Protein AF-A0A7J7KWT9-F1 (afdb_monomer_lite)

Structure (mmCIF, N/CA/C/O backbone):
data_AF-A0A7J7KWT9-F1
#
_entry.id   AF-A0A7J7KWT9-F1
#
loop_
_atom_site.group_PDB
_atom_site.id
_atom_site.type_symbol
_atom_site.label_atom_id
_atom_site.label_alt_id
_atom_site.label_comp_id
_atom_site.label_asym_id
_atom_site.label_entity_id
_atom_site.label_seq_id
_atom_site.pdbx_PDB_ins_code
_atom_site.Cartn_x
_atom_site.Cartn_y
_atom_site.Cartn_z
_atom_site.occupancy
_atom_site.B_iso_or_equiv
_atom_site.auth_seq_id
_atom_site.auth_comp_id
_atom_site.auth_asym_id
_atom_site.auth_atom_id
_atom_site.pdbx_PDB_model_num
ATOM 1 N N . MET A 1 1 ? 15.386 5.538 14.901 1.00 37.41 1 MET A N 1
ATOM 2 C CA . MET A 1 1 ? 16.131 5.512 13.622 1.00 37.41 1 MET A CA 1
ATOM 3 C C . MET A 1 1 ? 15.162 5.042 12.542 1.00 37.41 1 MET A C 1
ATOM 5 O O . MET A 1 1 ? 14.593 3.971 12.713 1.00 37.41 1 MET A O 1
ATOM 9 N N . ALA A 1 2 ? 14.857 5.853 11.523 1.00 43.97 2 ALA A N 1
ATOM 10 C CA . ALA A 1 2 ? 13.912 5.447 10.477 1.00 43.97 2 ALA A CA 1
ATOM 11 C C . ALA A 1 2 ? 14.523 4.304 9.651 1.00 43.97 2 ALA A C 1
ATOM 13 O O . ALA A 1 2 ? 15.652 4.426 9.175 1.00 43.97 2 ALA A O 1
ATOM 14 N N . LYS A 1 3 ? 13.806 3.182 9.521 1.00 47.34 3 LYS A N 1
ATOM 15 C CA . LYS A 1 3 ? 14.235 2.058 8.681 1.00 47.34 3 LYS A CA 1
ATOM 16 C C . LYS A 1 3 ? 14.322 2.553 7.225 1.00 47.34 3 LYS A C 1
ATOM 18 O O . LYS A 1 3 ? 13.390 3.226 6.782 1.00 47.34 3 LYS A O 1
ATOM 23 N N . PRO A 1 4 ? 15.425 2.296 6.501 1.00 58.16 4 PRO A N 1
ATOM 24 C CA . PRO A 1 4 ? 15.551 2.732 5.116 1.00 58.16 4 PRO A CA 1
ATOM 25 C C . PRO A 1 4 ? 14.507 2.029 4.242 1.00 58.16 4 PRO A C 1
ATOM 27 O O . PRO A 1 4 ? 14.312 0.824 4.387 1.00 58.16 4 PRO A O 1
ATOM 30 N N . VAL A 1 5 ? 13.875 2.783 3.336 1.00 63.88 5 VAL A N 1
ATOM 31 C CA . VAL A 1 5 ? 12.960 2.242 2.320 1.00 63.88 5 VAL A CA 1
ATOM 32 C C . VAL A 1 5 ? 13.742 1.275 1.427 1.00 63.88 5 VAL A C 1
ATOM 34 O O . VAL A 1 5 ? 14.720 1.678 0.796 1.00 63.88 5 VAL A O 1
ATOM 37 N N . SER A 1 6 ? 13.344 0.002 1.400 1.00 70.75 6 SER A N 1
ATOM 38 C CA . SER A 1 6 ? 13.962 -1.035 0.564 1.00 70.75 6 SER A CA 1
ATOM 39 C C . SER A 1 6 ? 13.155 -1.306 -0.705 1.00 70.75 6 SER A C 1
ATOM 41 O O . SER A 1 6 ? 11.934 -1.133 -0.717 1.00 70.75 6 SER A O 1
ATOM 43 N N . ILE A 1 7 ? 13.844 -1.753 -1.760 1.00 69.75 7 ILE A N 1
ATOM 44 C CA . ILE A 1 7 ? 13.238 -2.180 -3.026 1.00 69.75 7 ILE A CA 1
ATOM 45 C C . ILE A 1 7 ? 13.616 -3.636 -3.287 1.00 69.75 7 ILE A C 1
ATOM 47 O O . ILE A 1 7 ? 14.805 -3.956 -3.282 1.00 69.75 7 ILE A O 1
ATOM 51 N N . GLU A 1 8 ? 12.635 -4.486 -3.575 1.00 74.94 8 GLU A N 1
ATOM 52 C CA . GLU A 1 8 ? 12.862 -5.821 -4.142 1.00 74.94 8 GLU A CA 1
ATOM 53 C C . GLU A 1 8 ? 12.171 -5.923 -5.509 1.00 74.94 8 GLU A C 1
ATOM 55 O O . GLU A 1 8 ? 11.022 -5.507 -5.676 1.00 74.94 8 GLU A O 1
ATOM 60 N N . ILE A 1 9 ? 12.883 -6.456 -6.504 1.00 72.38 9 ILE A N 1
ATOM 61 C CA . ILE A 1 9 ? 12.366 -6.627 -7.866 1.00 72.38 9 ILE A CA 1
ATOM 62 C C . ILE A 1 9 ? 12.142 -8.113 -8.102 1.00 72.38 9 ILE A C 1
ATOM 64 O O . ILE A 1 9 ? 13.089 -8.901 -8.107 1.00 72.38 9 ILE A O 1
ATOM 68 N N . CYS A 1 10 ? 10.892 -8.492 -8.348 1.00 67.06 10 CYS A N 1
ATOM 69 C CA . CYS A 1 10 ? 10.566 -9.840 -8.778 1.00 67.06 10 CYS A CA 1
ATOM 70 C C . CYS A 1 10 ? 10.809 -9.960 -10.289 1.00 67.06 10 CYS A C 1
ATOM 72 O O . CYS A 1 10 ? 10.226 -9.218 -11.079 1.00 67.06 10 CYS A O 1
ATOM 74 N N . THR A 1 11 ? 11.680 -10.884 -10.703 1.00 62.50 11 THR A N 1
ATOM 75 C CA . THR A 1 11 ? 12.000 -11.117 -12.117 1.00 62.50 11 THR A CA 1
ATOM 76 C C . THR A 1 11 ? 11.431 -12.462 -12.569 1.00 62.50 11 THR A C 1
ATOM 78 O O . THR A 1 11 ? 11.932 -13.527 -12.223 1.00 62.50 11 THR A O 1
ATOM 81 N N . GLN A 1 12 ? 10.357 -12.421 -13.357 1.00 65.19 12 GLN A N 1
ATOM 82 C CA . GLN A 1 12 ? 9.701 -13.609 -13.910 1.00 65.19 12 GLN A CA 1
ATOM 83 C C . GLN A 1 12 ? 9.339 -13.370 -15.380 1.00 65.19 12 GLN A C 1
ATOM 85 O O . GLN A 1 12 ? 8.855 -12.298 -15.739 1.00 65.19 12 GLN A O 1
ATOM 90 N N . LYS A 1 13 ? 9.590 -14.367 -16.236 1.00 61.75 13 LYS A N 1
ATOM 91 C CA . LYS A 1 13 ? 9.521 -14.227 -17.705 1.00 61.75 13 LYS A CA 1
ATOM 92 C C . LYS A 1 13 ? 8.127 -14.464 -18.307 1.00 61.75 13 LYS A C 1
ATOM 94 O O . LYS A 1 13 ? 7.961 -14.280 -19.509 1.00 61.75 13 LY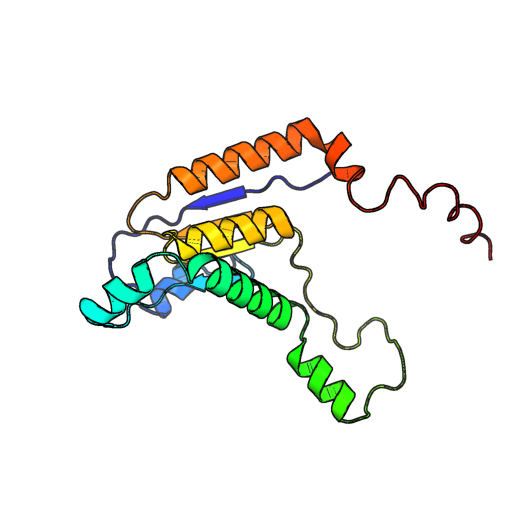S A O 1
ATOM 99 N N . GLN A 1 14 ? 7.148 -14.899 -17.515 1.00 64.75 14 GLN A N 1
ATOM 100 C CA . GLN A 1 14 ? 5.793 -15.187 -17.991 1.00 64.75 14 GLN A CA 1
ATOM 101 C C . GLN A 1 14 ? 4.969 -13.905 -18.161 1.00 64.75 14 GLN A C 1
ATOM 103 O O . GLN A 1 14 ? 4.961 -13.035 -17.302 1.00 64.75 14 GLN A O 1
ATOM 108 N N . THR A 1 15 ? 4.257 -13.789 -19.284 1.00 56.91 15 THR A N 1
ATOM 109 C CA . THR A 1 15 ? 3.445 -12.607 -19.636 1.00 56.91 15 THR A CA 1
ATOM 110 C C . THR A 1 15 ? 2.100 -12.558 -18.904 1.00 56.91 15 THR A C 1
ATOM 112 O O . THR A 1 15 ? 1.550 -11.478 -18.669 1.00 56.91 15 THR A O 1
ATOM 115 N N . ILE A 1 16 ? 1.574 -13.728 -18.542 1.00 64.75 16 ILE A N 1
ATOM 116 C CA . ILE A 1 16 ? 0.337 -13.912 -17.786 1.00 64.75 16 ILE A CA 1
ATOM 117 C C . ILE A 1 16 ? 0.699 -14.786 -16.591 1.00 64.75 16 ILE A C 1
ATOM 119 O O . ILE A 1 16 ? 1.258 -15.863 -16.783 1.00 64.75 16 ILE A O 1
ATOM 123 N N . LEU A 1 17 ? 0.412 -14.291 -15.388 1.00 66.69 17 LEU A N 1
ATOM 124 C CA . LEU A 1 17 ? 0.591 -15.028 -14.142 1.00 66.69 17 LEU A CA 1
ATOM 125 C C . LEU A 1 17 ? -0.771 -15.499 -13.660 1.00 66.69 17 LEU A C 1
ATOM 127 O O . LEU A 1 17 ? -1.710 -14.696 -13.627 1.00 66.69 17 LEU A O 1
ATOM 131 N N . PHE A 1 18 ? -0.874 -16.773 -13.294 1.00 73.06 18 PHE A N 1
ATOM 132 C CA . PHE A 1 18 ? -2.061 -17.273 -12.615 1.00 73.06 18 PHE A CA 1
ATOM 133 C C . PHE A 1 18 ? -2.043 -16.852 -11.142 1.00 73.06 18 PHE A C 1
ATOM 135 O O . PHE A 1 18 ? -1.025 -16.393 -10.616 1.00 73.06 18 PHE A O 1
ATOM 142 N N . VAL A 1 19 ? -3.190 -16.961 -10.470 1.00 70.62 19 VAL A N 1
ATOM 143 C CA . VAL A 1 19 ? -3.341 -16.524 -9.072 1.00 70.62 19 VAL A CA 1
ATOM 144 C C . VAL A 1 19 ? -2.358 -17.265 -8.166 1.00 70.62 19 VAL A C 1
ATOM 146 O O . VAL A 1 19 ? -1.779 -16.664 -7.265 1.00 70.62 19 VAL A O 1
ATOM 149 N N . GLU A 1 20 ? -2.115 -18.542 -8.446 1.00 78.06 20 GLU A N 1
ATOM 150 C CA . GLU A 1 20 ? -1.178 -19.399 -7.726 1.00 78.06 20 GLU A CA 1
ATOM 151 C C . GLU A 1 20 ? 0.269 -18.920 -7.899 1.00 78.06 20 GLU A C 1
ATOM 153 O O . GLU A 1 20 ? 1.018 -18.866 -6.924 1.00 78.06 20 GLU A O 1
ATOM 158 N N . ASP A 1 21 ? 0.646 -18.502 -9.111 1.00 74.38 21 ASP A N 1
ATOM 159 C CA . ASP A 1 21 ? 1.978 -17.962 -9.397 1.00 74.38 21 ASP A CA 1
ATOM 160 C C . ASP A 1 21 ? 2.187 -16.630 -8.671 1.00 74.38 21 ASP A C 1
ATOM 162 O O . ASP A 1 21 ? 3.223 -16.409 -8.046 1.00 74.38 21 ASP A O 1
ATOM 166 N N . ILE A 1 22 ? 1.180 -15.752 -8.707 1.00 69.94 22 ILE A N 1
ATOM 167 C CA . ILE A 1 22 ? 1.194 -14.469 -7.997 1.00 69.94 22 ILE A CA 1
ATOM 168 C C . ILE A 1 22 ? 1.334 -14.704 -6.490 1.00 69.94 22 ILE A C 1
ATOM 170 O O . ILE A 1 22 ? 2.179 -14.079 -5.847 1.00 69.94 22 ILE A O 1
ATOM 174 N N . ALA A 1 23 ? 0.545 -15.624 -5.931 1.00 73.56 23 ALA A N 1
ATOM 175 C CA . ALA A 1 23 ? 0.593 -15.968 -4.516 1.00 73.56 23 ALA A CA 1
ATOM 176 C C . ALA A 1 23 ? 1.958 -16.547 -4.114 1.00 73.56 23 ALA A C 1
ATOM 178 O O . ALA A 1 23 ? 2.506 -16.150 -3.089 1.00 73.56 23 ALA A O 1
ATOM 179 N N . ALA A 1 24 ? 2.545 -17.426 -4.931 1.00 77.69 24 ALA A N 1
ATOM 180 C CA . ALA A 1 24 ? 3.859 -18.013 -4.671 1.00 77.69 24 ALA A CA 1
ATOM 181 C C . ALA A 1 24 ? 5.004 -16.990 -4.766 1.00 77.69 24 ALA A C 1
ATOM 183 O O . ALA A 1 24 ? 5.939 -17.026 -3.968 1.00 77.69 24 ALA A O 1
ATOM 184 N N . LEU A 1 25 ? 4.939 -16.067 -5.730 1.00 70.75 25 LEU A N 1
ATOM 185 C CA . LEU A 1 25 ? 5.938 -15.010 -5.905 1.00 70.75 25 LEU A CA 1
ATOM 186 C C . LEU A 1 25 ? 5.942 -14.005 -4.757 1.00 70.75 25 LEU A C 1
ATOM 188 O O . LEU A 1 25 ? 7.003 -13.523 -4.350 1.00 70.75 25 LEU A O 1
ATOM 192 N N . ILE A 1 26 ? 4.747 -13.653 -4.292 1.00 71.00 26 ILE A N 1
ATOM 193 C CA . ILE A 1 26 ? 4.548 -12.668 -3.238 1.00 71.00 26 ILE A CA 1
ATOM 194 C C . ILE A 1 26 ? 4.830 -13.283 -1.874 1.00 71.00 26 ILE A C 1
ATOM 196 O O . ILE A 1 26 ? 5.538 -12.671 -1.075 1.00 71.00 26 ILE A O 1
ATOM 200 N N . GLY A 1 27 ? 4.319 -14.489 -1.622 1.00 77.50 27 GLY A N 1
ATOM 201 C CA . GLY A 1 27 ? 4.441 -15.158 -0.333 1.00 77.50 27 GLY A CA 1
ATOM 202 C C . GLY A 1 27 ? 4.019 -14.240 0.817 1.00 77.50 27 GLY A C 1
ATOM 203 O O . GLY A 1 27 ? 2.955 -13.627 0.786 1.00 77.50 27 GLY A O 1
ATOM 204 N N . ASP A 1 28 ? 4.891 -14.118 1.811 1.00 79.81 28 ASP A N 1
ATOM 205 C CA . ASP A 1 28 ? 4.777 -13.245 2.984 1.00 79.81 28 ASP A CA 1
ATOM 206 C C . ASP A 1 28 ? 5.602 -11.947 2.860 1.00 79.81 28 ASP A C 1
ATOM 208 O O . ASP A 1 28 ? 5.771 -11.206 3.829 1.00 79.81 28 ASP A O 1
ATOM 212 N N . LYS A 1 29 ? 6.122 -11.641 1.664 1.00 74.00 29 LYS A N 1
ATOM 213 C CA . LYS A 1 29 ? 7.079 -10.542 1.457 1.00 74.00 29 LYS A CA 1
ATOM 214 C C . LYS A 1 29 ? 6.455 -9.151 1.508 1.00 74.00 29 LYS A C 1
ATOM 216 O O . LYS A 1 29 ? 7.173 -8.161 1.666 1.00 74.00 29 LYS A O 1
ATOM 221 N N . CYS A 1 30 ? 5.141 -9.042 1.338 1.00 71.00 30 CYS A N 1
ATOM 222 C CA . CYS A 1 30 ? 4.444 -7.766 1.420 1.00 71.00 30 CYS A CA 1
ATOM 223 C C . CYS A 1 30 ? 3.135 -7.874 2.193 1.00 71.00 30 CYS A C 1
ATOM 225 O O . CYS A 1 30 ? 2.414 -8.862 2.096 1.00 71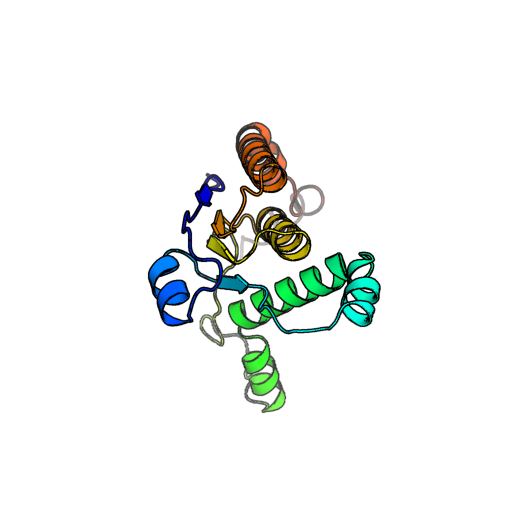.00 30 CYS A O 1
ATOM 227 N N . ASP A 1 31 ? 2.802 -6.799 2.902 1.00 72.94 31 ASP A N 1
ATOM 228 C CA . ASP A 1 31 ? 1.580 -6.713 3.696 1.00 72.94 31 ASP A CA 1
ATOM 229 C C . ASP A 1 31 ? 0.349 -6.467 2.816 1.00 72.94 31 ASP A C 1
ATOM 231 O O . ASP A 1 31 ? -0.772 -6.813 3.188 1.00 72.94 31 ASP A O 1
ATOM 235 N N . ARG A 1 32 ? 0.542 -5.800 1.668 1.00 79.00 32 ARG A N 1
ATOM 236 C CA . ARG A 1 32 ? -0.524 -5.421 0.725 1.00 79.00 32 ARG A CA 1
ATOM 237 C C . ARG A 1 32 ? -0.015 -5.409 -0.698 1.00 79.00 32 ARG A C 1
ATOM 239 O O . ARG A 1 32 ? 1.103 -4.968 -0.939 1.00 79.00 32 ARG A O 1
ATOM 246 N N . VAL A 1 33 ? -0.876 -5.799 -1.632 1.00 75.44 33 VAL A N 1
ATOM 247 C CA . VAL A 1 33 ? -0.573 -5.865 -3.063 1.00 75.44 33 VAL A CA 1
ATOM 248 C C . VAL A 1 33 ? -1.639 -5.123 -3.842 1.00 75.44 33 VAL A C 1
ATOM 250 O O . VAL A 1 33 ? -2.826 -5.302 -3.580 1.00 75.44 33 VAL A O 1
ATOM 253 N N . ILE A 1 34 ? -1.223 -4.355 -4.845 1.00 80.06 34 ILE A N 1
ATOM 254 C CA . ILE A 1 34 ? -2.121 -3.944 -5.921 1.00 80.06 34 ILE A CA 1
ATOM 255 C C . ILE A 1 34 ? -1.596 -4.434 -7.263 1.00 80.06 34 ILE A C 1
ATOM 257 O O . ILE A 1 34 ? -0.391 -4.433 -7.513 1.00 80.06 34 ILE A O 1
ATOM 261 N N . GLY A 1 35 ? -2.507 -4.840 -8.139 1.00 67.19 35 GLY A N 1
ATOM 262 C CA . GLY A 1 35 ? -2.183 -5.265 -9.489 1.00 67.19 35 GLY A CA 1
ATOM 263 C C . GLY A 1 35 ? -3.241 -4.810 -10.473 1.00 67.19 35 GLY A C 1
ATOM 264 O O . GLY A 1 35 ? -4.429 -4.821 -10.160 1.00 67.19 35 GLY A O 1
ATOM 265 N N . GLN A 1 36 ? -2.811 -4.416 -11.668 1.00 69.31 36 GLN A N 1
ATOM 266 C CA . GLN A 1 36 ? -3.739 -4.214 -12.774 1.00 69.31 36 GLN A CA 1
ATOM 267 C C . GLN A 1 36 ? -3.999 -5.558 -13.463 1.00 69.31 36 GLN A C 1
ATOM 269 O O . GLN A 1 36 ? -3.068 -6.168 -13.997 1.00 69.31 36 GLN A O 1
ATOM 274 N N . LEU A 1 37 ? -5.260 -5.992 -13.485 1.00 62.12 37 LEU A N 1
ATOM 275 C CA . LEU A 1 37 ? -5.700 -7.134 -14.284 1.00 62.12 37 LEU A CA 1
ATOM 276 C C . LEU A 1 37 ? -5.858 -6.710 -15.754 1.00 62.12 37 LEU A C 1
ATOM 278 O O . LEU A 1 37 ? -6.290 -5.596 -16.057 1.00 62.12 37 LEU A O 1
ATOM 282 N N . ASN A 1 38 ? -5.451 -7.585 -16.674 1.00 58.06 38 ASN A N 1
ATOM 283 C CA . ASN A 1 38 ? -5.684 -7.392 -18.104 1.00 58.06 38 ASN A CA 1
ATOM 284 C C . ASN A 1 38 ? -7.110 -7.836 -18.428 1.00 58.06 38 ASN A C 1
ATOM 286 O O . ASN A 1 38 ? -7.346 -9.014 -18.679 1.00 58.06 38 ASN A O 1
ATOM 290 N N . GLU A 1 39 ? -8.039 -6.893 -18.435 1.00 63.22 39 GLU A N 1
ATOM 291 C CA . GLU A 1 39 ? -9.335 -7.065 -19.090 1.00 63.22 39 GLU A CA 1
ATOM 292 C C . GLU A 1 39 ? -9.231 -6.535 -20.531 1.00 63.22 39 GLU A C 1
ATOM 294 O O . GLU A 1 39 ? -8.459 -5.607 -20.801 1.00 63.22 39 GLU A O 1
ATOM 299 N N . ASP A 1 40 ? -9.951 -7.147 -21.474 1.00 61.91 40 ASP A N 1
ATOM 300 C CA . ASP A 1 40 ? -9.999 -6.660 -22.855 1.00 61.91 40 ASP A CA 1
ATOM 301 C C . ASP A 1 40 ? -10.988 -5.494 -22.951 1.00 61.91 40 ASP A C 1
ATOM 303 O O . ASP A 1 40 ? -12.204 -5.675 -22.975 1.00 61.91 40 ASP A O 1
ATOM 307 N N . TRP A 1 41 ? -10.449 -4.278 -22.960 1.00 65.38 41 TRP A N 1
ATOM 308 C CA . TRP A 1 41 ? -11.236 -3.049 -23.030 1.00 65.38 41 TRP A CA 1
ATOM 309 C C . TRP A 1 41 ? -11.495 -2.582 -24.473 1.00 65.38 41 TRP A C 1
ATOM 311 O O . TRP A 1 41 ? -12.233 -1.620 -24.668 1.00 65.38 41 TRP A O 1
ATOM 321 N N . GLY A 1 42 ? -10.897 -3.217 -25.490 1.00 68.56 42 GLY A N 1
ATOM 322 C CA . GLY A 1 42 ? -10.902 -2.720 -26.870 1.00 68.56 42 GLY A CA 1
ATOM 323 C C . GLY A 1 42 ? -10.135 -1.395 -27.067 1.00 68.56 42 GLY A C 1
ATOM 324 O O . GLY A 1 42 ? -9.933 -0.601 -26.144 1.00 68.56 42 GLY A O 1
ATOM 325 N N . GLU A 1 43 ? -9.693 -1.118 -28.300 1.00 72.88 43 GLU A N 1
ATOM 326 C CA . GLU A 1 43 ? -8.806 0.028 -28.589 1.00 72.88 43 GLU A CA 1
ATOM 327 C C . GLU A 1 43 ? -9.424 1.399 -28.280 1.00 72.88 43 GLU A C 1
ATOM 329 O O . GLU A 1 43 ? -8.741 2.291 -27.774 1.00 72.88 43 GLU A O 1
ATOM 334 N N . VAL A 1 44 ? -10.713 1.588 -28.572 1.00 74.56 44 VAL A N 1
ATOM 335 C CA . VAL A 1 44 ? -11.376 2.898 -28.455 1.00 74.56 44 VAL A CA 1
ATOM 336 C C . VAL A 1 44 ? -11.499 3.325 -26.992 1.00 74.56 44 VAL A C 1
ATOM 338 O O . VAL A 1 44 ? -11.149 4.454 -26.639 1.00 74.56 44 VAL A O 1
ATOM 341 N N . LEU A 1 45 ? -11.953 2.417 -26.127 1.00 65.94 45 LEU A N 1
ATOM 342 C CA . LEU A 1 45 ? -12.129 2.693 -24.705 1.00 65.94 45 LEU A CA 1
ATOM 343 C C . LEU A 1 45 ? -10.776 2.790 -23.994 1.00 65.94 45 LEU A C 1
ATOM 345 O O . LEU A 1 45 ? -10.564 3.710 -23.204 1.00 65.94 45 LEU A O 1
ATOM 349 N N . PHE A 1 46 ? -9.815 1.929 -24.343 1.00 66.31 46 PHE A N 1
ATOM 350 C CA . PHE A 1 46 ? -8.449 2.053 -23.841 1.00 66.31 46 PHE A CA 1
ATOM 351 C C . PHE A 1 46 ? -7.809 3.391 -24.244 1.00 66.31 46 PHE A C 1
ATOM 353 O O . PHE A 1 46 ? -7.201 4.065 -23.412 1.00 66.31 46 PHE A O 1
ATOM 360 N N . SER A 1 47 ? -7.979 3.836 -25.491 1.00 66.25 47 SER A N 1
ATOM 361 C CA . SER A 1 47 ? -7.490 5.140 -25.962 1.00 66.25 47 SER A CA 1
ATOM 362 C C . SER A 1 47 ? -8.149 6.309 -25.221 1.00 66.25 47 SER A C 1
ATOM 364 O O . SER A 1 47 ? -7.480 7.278 -24.863 1.00 66.25 47 SER A O 1
ATOM 366 N N . ALA A 1 48 ? -9.442 6.210 -24.905 1.00 66.06 48 ALA A N 1
ATOM 367 C CA . ALA A 1 48 ? -10.143 7.226 -24.125 1.00 66.06 48 ALA A CA 1
ATOM 368 C C . ALA A 1 48 ? -9.623 7.312 -22.676 1.00 66.06 48 ALA A C 1
ATOM 370 O O . ALA A 1 48 ? -9.309 8.403 -22.198 1.00 66.06 48 ALA A O 1
ATOM 371 N N . LEU A 1 49 ? -9.465 6.170 -21.997 1.00 57.03 49 LEU A N 1
ATOM 372 C CA . LEU A 1 49 ? -9.028 6.094 -20.595 1.00 57.03 49 LEU A CA 1
ATOM 373 C C . LEU A 1 49 ? -7.514 6.323 -20.428 1.00 57.03 49 LEU A C 1
ATOM 375 O O . LEU A 1 49 ? -7.041 6.825 -19.403 1.00 57.03 49 LEU A O 1
ATOM 379 N N . SER A 1 50 ? -6.718 6.006 -21.450 1.00 59.97 50 SER A N 1
ATOM 380 C CA . SER A 1 50 ? -5.262 6.168 -21.422 1.00 59.97 50 SER A CA 1
ATOM 381 C C . SER A 1 50 ? -4.801 7.625 -21.524 1.00 59.97 50 SER A C 1
ATOM 383 O O . SER A 1 50 ? -3.634 7.886 -21.238 1.00 59.97 50 SER A O 1
ATOM 385 N N . LYS A 1 51 ? -5.685 8.600 -21.781 1.00 60.12 51 LYS A N 1
ATOM 386 C CA . LYS A 1 51 ? -5.358 10.044 -21.841 1.00 60.12 51 LYS A CA 1
ATOM 387 C C . LYS A 1 51 ? -4.971 10.696 -20.501 1.00 60.12 51 LYS A C 1
ATOM 389 O O . LYS A 1 51 ? -4.803 11.906 -20.427 1.00 60.12 51 LYS A O 1
ATOM 394 N N . GLY A 1 52 ? -4.771 9.913 -19.442 1.00 55.28 52 GLY A N 1
ATOM 395 C CA . GLY A 1 52 ? -4.048 10.336 -18.235 1.00 55.28 52 GLY A CA 1
ATOM 396 C C . GLY A 1 52 ? -4.903 10.987 -17.15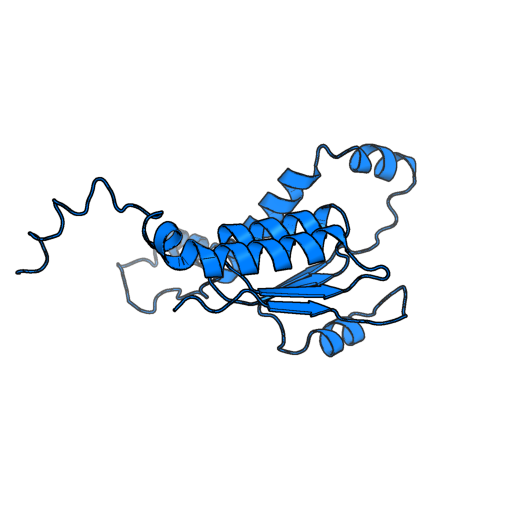0 1.00 55.28 52 GLY A C 1
ATOM 397 O O . GLY A 1 52 ? -4.478 10.973 -15.999 1.00 55.28 52 GLY A O 1
ATOM 398 N N . VAL A 1 53 ? -6.116 11.437 -17.487 1.00 60.22 53 VAL A N 1
ATOM 399 C CA . VAL A 1 53 ? -7.045 12.153 -16.588 1.00 60.22 53 VAL A CA 1
ATOM 400 C C . VAL A 1 53 ? -7.427 11.343 -15.342 1.00 60.22 53 VAL A C 1
ATOM 402 O O . VAL A 1 53 ? -7.714 11.922 -14.306 1.00 60.22 53 VAL A O 1
ATOM 405 N N . LEU A 1 54 ? -7.373 10.010 -15.405 1.00 72.31 54 LEU A N 1
ATOM 406 C CA . LEU A 1 54 ? -7.818 9.141 -14.311 1.00 72.31 54 LEU A CA 1
ATOM 407 C C . LEU A 1 54 ? -6.684 8.589 -13.439 1.00 72.31 54 LEU A C 1
ATOM 409 O O . LEU A 1 54 ? -6.963 7.911 -12.461 1.00 72.31 54 LEU A O 1
ATOM 413 N N . THR A 1 55 ? -5.412 8.847 -13.768 1.00 81.94 55 THR A N 1
ATOM 414 C CA . THR A 1 55 ? -4.290 8.165 -13.088 1.00 81.94 55 THR A CA 1
ATOM 415 C C . THR A 1 55 ? -4.258 8.483 -11.598 1.00 81.94 55 THR A C 1
ATOM 417 O O . THR A 1 55 ? -4.290 7.560 -10.793 1.00 81.94 55 THR A O 1
ATOM 420 N N . GLU A 1 56 ? -4.220 9.767 -11.238 1.00 84.69 56 GLU A N 1
ATOM 421 C CA . GLU A 1 56 ? -4.129 10.175 -9.831 1.00 84.69 56 GLU A CA 1
ATOM 422 C C . GLU A 1 56 ? -5.405 9.807 -9.070 1.00 84.69 56 GLU A C 1
ATOM 424 O O . GLU A 1 56 ? -5.319 9.230 -7.997 1.00 84.69 56 GLU A O 1
ATOM 429 N N . THR A 1 57 ? -6.588 9.984 -9.666 1.00 85.81 57 THR A N 1
ATOM 430 C CA . THR A 1 57 ? -7.860 9.580 -9.044 1.00 85.81 57 THR A CA 1
ATOM 431 C C . THR A 1 57 ? -7.924 8.075 -8.762 1.00 85.81 57 THR A C 1
ATOM 433 O O . THR A 1 57 ? -8.365 7.658 -7.694 1.00 85.81 57 THR A O 1
ATOM 436 N N . THR A 1 58 ? -7.464 7.231 -9.693 1.00 88.31 58 THR A N 1
ATOM 437 C CA . THR A 1 58 ? -7.382 5.779 -9.466 1.00 88.31 58 THR A CA 1
ATOM 438 C C . THR A 1 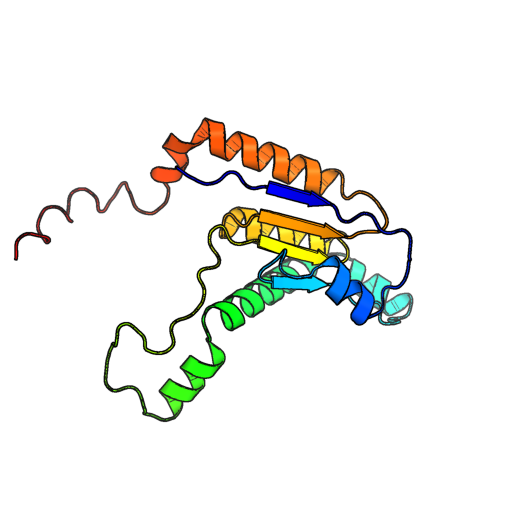58 ? -6.372 5.443 -8.371 1.00 88.31 58 THR A C 1
ATOM 440 O O . THR A 1 58 ? -6.614 4.540 -7.572 1.00 88.31 58 THR A O 1
ATOM 443 N N . VAL A 1 59 ? -5.251 6.162 -8.315 1.00 91.50 59 VAL A N 1
ATOM 444 C CA . VAL A 1 59 ? -4.220 5.978 -7.287 1.00 91.50 59 VAL A CA 1
ATOM 445 C C . VAL A 1 59 ? -4.731 6.378 -5.904 1.00 91.50 59 VAL A C 1
ATOM 447 O O . VAL A 1 59 ? -4.541 5.621 -4.956 1.00 91.50 59 VAL A O 1
ATOM 450 N N . GLU A 1 60 ? -5.415 7.515 -5.793 1.00 92.12 60 GLU A N 1
ATOM 451 C CA . GLU A 1 60 ? -6.042 7.973 -4.553 1.00 92.12 60 GLU A CA 1
ATOM 452 C C . GLU A 1 60 ? -7.067 6.955 -4.062 1.00 92.12 60 GLU A C 1
ATOM 454 O O . GLU A 1 60 ? -7.006 6.538 -2.908 1.00 92.12 60 GLU A O 1
ATOM 459 N N . LEU A 1 61 ? -7.937 6.462 -4.950 1.00 92.00 61 LEU A N 1
ATOM 460 C CA . LEU A 1 61 ? -8.904 5.422 -4.604 1.00 92.00 61 LEU A CA 1
ATOM 461 C C . LEU A 1 61 ? -8.214 4.139 -4.113 1.00 92.00 61 LEU A C 1
ATOM 463 O O . LEU A 1 61 ? -8.610 3.569 -3.098 1.00 92.00 61 LEU A O 1
ATOM 467 N N . ALA A 1 62 ? -7.160 3.693 -4.796 1.00 92.38 62 ALA A N 1
ATOM 468 C CA . ALA A 1 62 ? -6.374 2.534 -4.382 1.00 92.38 62 ALA A CA 1
ATOM 469 C C . ALA A 1 62 ? -5.720 2.722 -2.998 1.00 92.38 62 ALA A C 1
ATOM 471 O O . ALA A 1 62 ? -5.723 1.804 -2.169 1.00 92.38 62 ALA A O 1
ATOM 472 N N . ALA A 1 63 ? -5.179 3.910 -2.723 1.00 93.25 63 ALA A N 1
ATOM 473 C CA . ALA A 1 63 ? -4.613 4.253 -1.422 1.00 93.25 63 ALA A CA 1
ATOM 474 C C . ALA A 1 63 ? -5.696 4.296 -0.331 1.00 93.25 63 ALA A C 1
ATOM 476 O O . ALA A 1 63 ? -5.494 3.748 0.756 1.00 93.25 63 ALA A O 1
ATOM 477 N N . SER A 1 64 ? -6.873 4.856 -0.632 1.00 94.50 64 SER A N 1
ATOM 478 C CA . SER A 1 64 ? -8.037 4.852 0.260 1.00 94.50 64 SER A CA 1
ATOM 479 C C . SER A 1 64 ? -8.490 3.436 0.603 1.00 94.50 64 SER A C 1
ATOM 481 O O . SER A 1 64 ? -8.708 3.146 1.776 1.00 94.50 64 SER A O 1
ATOM 483 N N . LEU A 1 65 ? -8.572 2.531 -0.376 1.00 94.12 65 LEU A N 1
ATOM 484 C CA . LEU A 1 65 ? -8.917 1.124 -0.135 1.00 94.12 65 LEU A CA 1
ATOM 485 C C . LEU A 1 65 ? -7.871 0.423 0.739 1.00 94.12 65 LEU A C 1
ATOM 487 O O . LEU A 1 65 ? -8.214 -0.335 1.645 1.00 94.12 65 LEU A O 1
ATOM 491 N N . SER A 1 66 ? -6.593 0.727 0.521 1.00 93.38 66 SER A N 1
ATOM 492 C CA . SER A 1 66 ? -5.497 0.172 1.319 1.00 93.38 66 SER A CA 1
ATOM 493 C C . SER A 1 66 ? -5.562 0.626 2.777 1.00 93.38 66 SER A C 1
ATOM 495 O O . SER A 1 66 ? -5.374 -0.186 3.685 1.00 93.38 66 SER A O 1
ATOM 497 N N . LEU A 1 67 ? -5.880 1.903 3.011 1.00 93.06 67 LEU A N 1
ATOM 498 C CA . LEU A 1 67 ? -6.150 2.451 4.340 1.00 93.06 67 LEU A CA 1
ATOM 499 C C . LEU A 1 67 ? -7.403 1.847 4.968 1.00 93.06 67 LEU A C 1
ATOM 501 O O . LEU A 1 67 ? -7.364 1.484 6.141 1.00 93.06 67 LEU A O 1
ATOM 505 N N . ALA A 1 68 ? -8.485 1.716 4.201 1.00 94.56 68 ALA A N 1
ATOM 506 C CA . ALA A 1 68 ? -9.741 1.150 4.675 1.00 94.56 68 ALA A CA 1
ATOM 507 C C . ALA A 1 68 ? -9.552 -0.278 5.182 1.00 94.56 68 ALA A C 1
ATOM 509 O O . ALA A 1 68 ? -9.947 -0.577 6.307 1.00 94.56 68 ALA A O 1
ATOM 510 N N . ALA A 1 69 ? -8.852 -1.111 4.410 1.00 92.19 69 ALA A N 1
ATOM 511 C CA . ALA A 1 69 ? -8.496 -2.465 4.814 1.00 92.19 69 ALA A CA 1
ATOM 512 C C . ALA A 1 69 ? -7.534 -2.477 6.013 1.00 92.19 69 ALA A C 1
ATOM 514 O O . ALA A 1 69 ? -7.701 -3.254 6.947 1.00 92.19 69 ALA A O 1
ATOM 515 N N . ALA A 1 70 ? -6.523 -1.600 6.028 1.00 93.06 70 ALA A N 1
ATOM 516 C CA . ALA A 1 70 ? -5.572 -1.528 7.136 1.00 93.06 70 ALA A CA 1
ATOM 517 C C . ALA A 1 70 ? -6.222 -1.123 8.459 1.00 93.06 70 ALA A C 1
ATOM 519 O O . ALA A 1 70 ? -5.859 -1.647 9.507 1.00 93.06 70 ALA A O 1
ATOM 520 N N . ARG A 1 71 ? -7.163 -0.181 8.414 1.00 93.56 71 ARG A N 1
ATOM 521 C CA . ARG A 1 71 ? -7.786 0.435 9.588 1.00 93.56 71 ARG A CA 1
ATOM 522 C C . ARG A 1 71 ? -9.187 -0.086 9.877 1.00 93.56 71 ARG A C 1
ATOM 524 O O . ARG A 1 71 ? -9.845 0.492 10.734 1.00 93.56 71 ARG A O 1
ATOM 531 N N . ARG A 1 72 ? -9.606 -1.160 9.197 1.00 94.12 72 ARG A N 1
ATOM 532 C CA . ARG A 1 72 ? -10.904 -1.823 9.390 1.00 94.12 72 ARG A CA 1
ATOM 533 C C . ARG A 1 72 ? -12.077 -0.845 9.316 1.00 94.12 72 ARG A C 1
ATOM 535 O O . ARG A 1 72 ? -12.996 -0.881 10.127 1.00 94.12 72 ARG A O 1
ATOM 542 N N . ILE A 1 73 ? -11.992 0.111 8.386 1.00 94.69 73 ILE A N 1
ATOM 543 C CA . ILE A 1 73 ? -12.918 1.255 8.330 1.00 94.69 73 ILE A CA 1
ATOM 544 C C . ILE A 1 73 ? -14.355 0.783 8.105 1.00 94.69 73 ILE A C 1
ATOM 546 O O . ILE A 1 73 ? -15.274 1.358 8.680 1.00 94.69 73 ILE A O 1
ATOM 550 N N . VAL A 1 74 ? -14.546 -0.260 7.295 1.00 95.31 74 VAL A N 1
ATOM 551 C CA . VAL A 1 74 ? -15.879 -0.796 6.994 1.00 95.31 74 VAL A CA 1
ATOM 552 C C . VAL A 1 74 ? -16.494 -1.413 8.248 1.00 95.31 74 VAL A C 1
ATOM 554 O O . VAL A 1 74 ? -17.610 -1.060 8.613 1.00 95.31 74 VAL A O 1
ATOM 557 N N . GLU A 1 75 ? -15.743 -2.246 8.970 1.00 93.75 75 GLU A N 1
ATOM 558 C CA . GLU A 1 75 ? -16.228 -2.857 10.211 1.00 93.75 75 GLU A CA 1
ATOM 559 C C . GLU A 1 75 ? -16.468 -1.817 11.311 1.00 93.75 75 GLU A C 1
ATOM 561 O O . GLU A 1 75 ? -17.391 -1.960 12.109 1.00 93.75 75 GLU A O 1
ATOM 566 N N . VAL A 1 76 ? -15.655 -0.754 11.351 1.00 93.62 76 VAL A N 1
ATOM 567 C CA . VAL A 1 76 ? -15.868 0.382 12.257 1.00 93.62 76 VAL A CA 1
ATOM 568 C C . VAL A 1 76 ? -17.171 1.109 11.927 1.00 93.62 76 VAL A C 1
ATOM 570 O O . VAL A 1 76 ? -17.939 1.390 12.843 1.00 93.62 76 VAL A O 1
ATOM 573 N N . ASP A 1 77 ? -17.455 1.404 10.656 1.00 95.69 77 ASP A N 1
ATOM 574 C CA . ASP A 1 77 ? -18.709 2.062 10.258 1.00 95.69 77 ASP A CA 1
ATOM 575 C C . ASP A 1 77 ? -19.933 1.209 10.631 1.00 95.69 77 ASP A C 1
ATOM 577 O O . ASP A 1 77 ? -20.874 1.719 11.243 1.00 95.69 77 ASP A O 1
ATOM 581 N N . GLU A 1 78 ? -19.887 -0.100 10.370 1.00 96.06 78 GLU A N 1
ATOM 582 C CA . GLU A 1 78 ? -20.948 -1.036 10.758 1.00 96.06 78 GLU A CA 1
ATOM 583 C C . GLU A 1 78 ? -21.145 -1.091 12.280 1.00 96.06 78 GLU A C 1
ATOM 585 O O . GLU A 1 78 ? -22.271 -0.970 12.769 1.00 96.06 78 GLU A O 1
ATOM 590 N N . PHE A 1 79 ? -20.054 -1.206 13.044 1.00 94.06 79 PHE A N 1
ATOM 591 C CA . PHE A 1 79 ? -20.080 -1.236 14.507 1.00 94.06 79 PHE A CA 1
ATOM 592 C C . PHE A 1 79 ? -20.699 0.037 15.106 1.00 94.06 79 PHE A C 1
ATOM 594 O O . PHE A 1 79 ? -21.522 -0.037 16.024 1.00 94.06 79 PHE A O 1
ATOM 601 N N . MET A 1 80 ? -20.346 1.205 14.559 1.00 94.69 80 MET A N 1
ATOM 602 C CA . MET A 1 80 ? -20.891 2.496 14.986 1.00 94.69 80 MET A CA 1
ATOM 603 C C . MET A 1 80 ? -22.383 2.611 14.660 1.00 94.69 80 MET A C 1
ATOM 605 O O . MET A 1 80 ? -23.169 3.022 15.514 1.00 94.69 80 MET A O 1
ATOM 609 N N . ARG A 1 81 ? -22.801 2.213 13.450 1.00 96.38 81 ARG A N 1
ATOM 610 C CA . ARG A 1 81 ? -24.217 2.240 13.035 1.00 96.38 81 ARG A CA 1
ATOM 611 C C . ARG A 1 81 ? -25.088 1.265 13.822 1.00 96.38 81 ARG A C 1
ATOM 613 O O . ARG A 1 81 ? -26.266 1.546 14.019 1.00 96.38 81 ARG A O 1
ATOM 620 N N . ALA A 1 82 ? -24.518 0.157 14.290 1.00 96.94 82 ALA A N 1
ATOM 621 C CA . ALA A 1 82 ? -25.201 -0.810 15.142 1.00 96.94 82 ALA A CA 1
ATOM 622 C C . ALA A 1 82 ? -25.412 -0.319 16.591 1.00 96.94 82 ALA A C 1
ATOM 624 O O . ALA A 1 82 ? -26.059 -1.010 17.374 1.00 96.94 82 ALA A O 1
ATOM 625 N N . GLY A 1 83 ? -24.877 0.853 16.965 1.00 95.75 83 GLY A N 1
ATOM 626 C CA . GLY A 1 83 ? -25.009 1.402 18.318 1.00 95.75 83 GLY A CA 1
ATOM 627 C C . GLY A 1 83 ? -24.219 0.630 19.379 1.00 95.75 83 GLY A C 1
ATOM 628 O O . GLY A 1 83 ? -24.524 0.736 20.561 1.00 95.75 83 GLY A O 1
ATOM 629 N N . LEU A 1 84 ? -23.217 -0.153 18.966 1.00 93.75 84 LEU A N 1
ATOM 630 C CA . LEU A 1 84 ? -22.416 -1.002 19.857 1.00 93.75 84 LEU A CA 1
ATOM 631 C C . LEU A 1 84 ? -21.260 -0.251 20.537 1.00 93.75 84 LEU A C 1
ATOM 633 O O . LEU A 1 84 ? -20.567 -0.813 21.384 1.00 93.75 84 LEU A O 1
ATOM 637 N N . TYR A 1 85 ? -21.023 1.005 20.159 1.00 93.62 85 TYR A N 1
ATOM 638 C CA . TYR A 1 85 ? -19.959 1.818 20.733 1.00 93.62 85 TYR A CA 1
ATOM 639 C C . TYR A 1 85 ? -20.345 2.354 22.114 1.00 93.62 85 TYR A C 1
ATOM 641 O O . TYR A 1 85 ? -21.198 3.230 22.225 1.00 93.62 85 TYR A O 1
ATOM 649 N N . ASP A 1 86 ? -19.650 1.869 23.144 1.00 91.31 86 ASP A N 1
ATOM 650 C CA . ASP 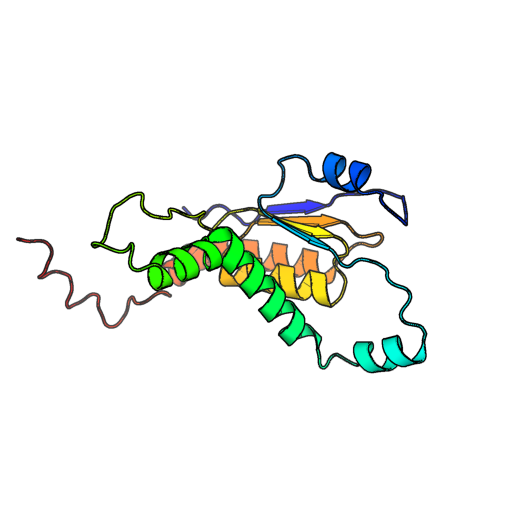A 1 86 ? -19.836 2.260 24.552 1.00 91.31 86 ASP A CA 1
ATOM 651 C C . ASP A 1 86 ? -18.608 3.001 25.129 1.00 91.31 86 ASP A C 1
ATOM 653 O O . ASP A 1 86 ? -18.405 3.105 26.336 1.00 91.31 86 ASP A O 1
ATOM 657 N N . GLY A 1 87 ? -17.740 3.513 24.252 1.00 90.19 87 GLY A N 1
ATOM 658 C CA . GLY A 1 87 ? -16.531 4.245 24.629 1.00 90.19 87 GLY A CA 1
ATOM 659 C C . GLY A 1 87 ? -15.240 3.655 24.066 1.00 90.19 87 GLY A C 1
ATOM 660 O O . GLY A 1 87 ? -15.222 2.633 23.377 1.00 90.19 87 GLY A O 1
ATOM 661 N N . TRP A 1 88 ? -14.135 4.350 24.335 1.00 89.50 88 TRP A N 1
ATOM 662 C CA . TRP A 1 88 ? -12.817 3.965 23.839 1.00 89.50 88 TRP A CA 1
ATOM 663 C C . TRP A 1 88 ? -12.251 2.779 24.628 1.00 89.50 88 TRP A C 1
ATOM 665 O O . TRP A 1 88 ? -12.235 2.796 25.859 1.00 89.50 88 TRP A O 1
ATOM 675 N N . LEU A 1 89 ? -11.731 1.777 23.915 1.00 87.12 89 LEU A N 1
ATOM 676 C CA . LEU A 1 89 ? -11.045 0.618 24.486 1.00 87.12 89 LEU A CA 1
ATOM 677 C C . LEU A 1 89 ? -9.732 0.370 23.720 1.00 87.12 89 LEU A C 1
ATOM 679 O O . LEU A 1 89 ? -9.744 0.454 22.490 1.00 87.12 89 LEU A O 1
ATOM 683 N N . PRO A 1 90 ? -8.626 -0.007 24.396 1.00 85.06 90 PRO A N 1
ATOM 684 C CA . PRO A 1 90 ? -7.308 -0.146 23.765 1.00 85.06 90 PRO A CA 1
ATOM 685 C C . PRO A 1 90 ? -7.244 -1.098 22.563 1.00 85.06 90 PRO A C 1
ATOM 687 O O . PRO A 1 90 ? -6.461 -0.866 21.649 1.00 85.06 90 PRO A O 1
ATOM 690 N N . HIS A 1 91 ? -8.071 -2.147 22.555 1.00 86.75 91 HIS A N 1
ATOM 691 C CA . HIS A 1 91 ? -8.058 -3.201 21.529 1.00 86.75 91 HIS A CA 1
ATOM 692 C C . HIS A 1 91 ? -9.309 -3.205 20.642 1.00 86.75 91 HIS A C 1
ATOM 694 O O . HIS A 1 91 ? -9.488 -4.100 19.813 1.00 86.75 91 HIS A O 1
ATOM 700 N N . LEU A 1 92 ? -10.211 -2.234 20.815 1.00 87.25 92 LEU A N 1
ATOM 701 C CA . LEU A 1 92 ? -11.427 -2.175 20.012 1.00 87.25 92 LEU A CA 1
ATOM 702 C C . LEU A 1 92 ? -11.073 -1.795 18.575 1.00 87.25 92 LEU A C 1
ATOM 704 O O . LEU A 1 92 ? -10.595 -0.693 18.314 1.00 87.25 92 LEU A O 1
ATOM 708 N N . LEU A 1 93 ? -11.345 -2.724 17.654 1.00 86.56 93 LEU A N 1
ATOM 709 C CA . LEU A 1 93 ? -11.152 -2.543 16.213 1.00 86.56 93 LEU A CA 1
ATOM 710 C C . LEU A 1 93 ? -9.711 -2.140 15.855 1.00 86.56 93 LEU A C 1
ATOM 712 O O . LEU A 1 93 ? -9.474 -1.355 14.936 1.00 86.56 93 LEU A O 1
ATOM 716 N N . GLU A 1 94 ? -8.741 -2.707 16.579 1.00 88.75 94 GLU A N 1
ATOM 717 C CA . GLU A 1 94 ? -7.324 -2.499 16.303 1.00 88.75 94 GLU A CA 1
ATOM 718 C C . GLU A 1 94 ? -7.000 -2.939 14.866 1.00 88.75 94 GLU A C 1
ATOM 720 O O . GLU A 1 94 ? -7.397 -4.014 14.405 1.00 88.75 94 GLU A O 1
ATOM 725 N N . GLY A 1 95 ? -6.335 -2.047 14.138 1.00 88.88 95 GLY A N 1
ATOM 726 C CA . GLY A 1 95 ? -5.940 -2.244 12.751 1.00 88.88 95 GLY A CA 1
ATOM 727 C C . GLY A 1 95 ? -4.426 -2.206 12.601 1.00 88.88 95 GLY A C 1
ATOM 728 O O . GLY A 1 95 ? -3.684 -1.945 13.544 1.00 88.88 95 GLY A O 1
ATOM 729 N N . ASN A 1 96 ? -3.963 -2.400 11.376 1.00 89.56 96 ASN A N 1
ATOM 730 C CA . ASN A 1 96 ? -2.548 -2.431 11.050 1.00 89.56 96 ASN A CA 1
ATOM 731 C C . ASN A 1 96 ? -2.024 -1.040 10.675 1.00 89.56 96 ASN A C 1
ATOM 733 O O . ASN A 1 96 ? -2.627 -0.304 9.886 1.00 89.56 96 ASN A O 1
ATOM 737 N N . LEU A 1 97 ? -0.855 -0.691 11.209 1.00 88.81 97 LEU A N 1
ATOM 738 C CA . LEU A 1 97 ? -0.139 0.526 10.845 1.00 88.81 97 LEU A CA 1
ATOM 739 C C . LEU A 1 97 ? 0.531 0.354 9.476 1.00 88.81 97 LEU A C 1
ATOM 741 O O . LEU A 1 97 ? 1.399 -0.494 9.326 1.00 88.81 97 LEU A O 1
ATOM 745 N N . LEU A 1 98 ? 0.206 1.214 8.506 1.00 87.94 98 LEU A N 1
ATOM 746 C CA . LEU A 1 98 ? 0.865 1.204 7.189 1.00 87.94 98 LEU A CA 1
ATOM 747 C C . LEU A 1 98 ? 2.322 1.676 7.229 1.00 87.94 98 LEU A C 1
ATOM 749 O O . LEU A 1 98 ? 3.111 1.362 6.342 1.00 87.94 98 LEU A O 1
ATOM 753 N N . LYS A 1 99 ? 2.687 2.481 8.229 1.00 88.56 99 LYS A N 1
ATOM 754 C CA . LYS A 1 99 ? 3.995 3.126 8.261 1.00 88.56 99 LYS A CA 1
ATOM 755 C C . LYS A 1 99 ? 5.124 2.102 8.352 1.00 88.56 99 LYS A C 1
ATOM 757 O O . LYS A 1 99 ? 5.189 1.346 9.314 1.00 88.56 99 LYS A O 1
ATOM 762 N N . GLY A 1 100 ? 6.044 2.130 7.387 1.00 84.50 100 GLY A N 1
ATOM 763 C CA . GLY A 1 100 ? 7.208 1.235 7.356 1.00 84.50 100 GLY A CA 1
ATOM 764 C C . GLY A 1 100 ? 6.918 -0.214 6.941 1.00 84.50 100 GLY A C 1
ATOM 765 O O . GLY A 1 100 ? 7.857 -1.012 6.896 1.00 84.50 100 GLY A O 1
ATOM 766 N N . GLN A 1 101 ? 5.661 -0.544 6.628 1.00 89.31 101 GLN A N 1
ATOM 767 C CA . GLN A 1 101 ? 5.263 -1.824 6.032 1.00 89.31 101 GLN A CA 1
ATOM 768 C C . GLN A 1 101 ? 5.697 -1.920 4.565 1.00 89.31 101 GLN A C 1
ATOM 770 O O . GLN A 1 101 ? 6.212 -0.957 3.996 1.00 89.31 101 GLN A O 1
ATOM 775 N N . THR A 1 102 ? 5.504 -3.074 3.937 1.00 89.19 102 THR A N 1
ATOM 776 C CA . THR A 1 102 ? 5.917 -3.321 2.553 1.00 89.19 102 THR A CA 1
ATOM 777 C C . THR A 1 102 ? 4.710 -3.365 1.619 1.00 89.19 102 THR A C 1
ATOM 779 O O . THR A 1 102 ? 3.766 -4.126 1.836 1.00 89.19 102 THR A O 1
ATOM 782 N N . VAL A 1 103 ? 4.744 -2.553 0.559 1.00 90.31 103 VAL A N 1
ATOM 783 C CA . VAL A 1 103 ? 3.739 -2.537 -0.508 1.00 90.31 103 VAL A CA 1
ATOM 784 C C . VAL A 1 103 ? 4.240 -3.312 -1.725 1.00 90.31 103 VAL A C 1
ATOM 786 O O . VAL A 1 103 ? 5.345 -3.085 -2.213 1.00 90.31 103 VAL A O 1
ATOM 789 N N . GLY A 1 104 ? 3.412 -4.229 -2.212 1.00 90.06 104 GLY A N 1
ATOM 790 C CA . GLY A 1 104 ? 3.582 -4.981 -3.446 1.00 90.06 104 GLY A CA 1
ATOM 791 C C . GLY A 1 104 ? 2.862 -4.308 -4.617 1.00 90.06 104 GLY A C 1
ATOM 792 O O . GLY A 1 104 ? 1.696 -3.926 -4.497 1.00 90.06 104 GLY A O 1
ATOM 793 N N . VAL A 1 105 ? 3.526 -4.181 -5.766 1.00 89.12 105 VAL A N 1
ATOM 794 C CA . VAL A 1 105 ? 2.921 -3.665 -7.006 1.00 89.12 105 VAL A CA 1
ATOM 795 C C . VAL A 1 105 ? 3.148 -4.626 -8.166 1.00 89.12 105 VAL A C 1
ATOM 797 O O . VAL A 1 105 ? 4.275 -4.844 -8.604 1.00 89.12 105 VAL A O 1
ATOM 800 N N . ILE A 1 106 ? 2.061 -5.157 -8.718 1.00 85.69 106 ILE A N 1
ATOM 801 C CA . ILE A 1 106 ? 2.064 -5.984 -9.925 1.00 85.69 106 ILE A CA 1
ATOM 802 C C . ILE A 1 106 ? 1.741 -5.079 -11.118 1.00 85.69 106 ILE A C 1
ATOM 804 O O . ILE A 1 106 ? 0.674 -4.470 -11.188 1.00 85.69 106 ILE A O 1
ATOM 808 N N . ARG A 1 107 ? 2.669 -5.015 -12.075 1.00 83.88 107 ARG A N 1
ATOM 809 C CA . ARG A 1 107 ? 2.725 -4.079 -13.209 1.00 83.88 107 ARG A CA 1
ATOM 810 C C . ARG A 1 107 ? 2.969 -2.635 -12.782 1.00 83.88 107 ARG A C 1
ATOM 812 O O . ARG A 1 107 ? 2.063 -1.800 -12.731 1.00 83.88 107 ARG A O 1
ATOM 819 N N . ALA A 1 108 ? 4.239 -2.310 -12.563 1.00 86.00 108 ALA A N 1
ATOM 820 C CA . ALA A 1 108 ? 4.722 -0.965 -12.258 1.00 86.00 108 ALA A CA 1
ATOM 821 C C . ALA A 1 108 ? 4.725 -0.017 -13.482 1.00 86.00 108 ALA A C 1
ATOM 823 O O . ALA A 1 108 ? 5.672 0.732 -13.723 1.00 86.00 108 ALA A O 1
ATOM 824 N N . ARG A 1 109 ? 3.621 0.020 -14.236 1.00 86.44 109 ARG A N 1
ATOM 825 C CA . ARG A 1 109 ? 3.369 0.993 -15.312 1.00 86.44 109 ARG A CA 1
ATOM 826 C C . ARG A 1 109 ? 2.892 2.322 -14.717 1.00 86.44 109 ARG A C 1
ATOM 828 O O . ARG A 1 109 ? 3.204 2.648 -13.577 1.00 86.44 109 ARG A O 1
ATOM 835 N N . ARG A 1 110 ? 2.136 3.120 -15.477 1.00 87.06 110 ARG A N 1
ATOM 836 C CA . ARG A 1 110 ? 1.729 4.476 -15.077 1.00 87.06 110 ARG A CA 1
ATOM 837 C C . ARG A 1 110 ? 1.018 4.528 -13.717 1.00 87.06 110 ARG A C 1
ATOM 839 O O . ARG A 1 110 ? 1.471 5.265 -12.849 1.00 87.06 110 ARG A O 1
ATOM 846 N N . ILE A 1 111 ? -0.048 3.742 -13.540 1.00 88.88 111 ILE A N 1
ATOM 847 C CA . ILE A 1 111 ? -0.853 3.721 -12.304 1.00 88.88 111 ILE A CA 1
ATOM 848 C C . ILE A 1 111 ? -0.073 3.045 -11.172 1.00 88.88 111 ILE A C 1
ATOM 850 O O . ILE A 1 111 ? 0.109 3.649 -10.121 1.00 88.88 111 ILE A O 1
ATOM 854 N N . GLY A 1 112 ? 0.470 1.844 -11.406 1.00 89.62 112 GLY A N 1
ATOM 855 C CA . GLY A 1 112 ? 1.231 1.103 -10.391 1.00 89.62 112 GLY A CA 1
ATOM 856 C C . GLY A 1 112 ? 2.435 1.883 -9.851 1.00 89.62 112 GLY A C 1
ATOM 857 O O . GLY A 1 112 ? 2.657 1.923 -8.645 1.00 89.62 112 GLY A O 1
ATOM 858 N N . SER A 1 113 ? 3.172 2.581 -10.722 1.00 92.06 113 SER A N 1
ATOM 859 C CA . SER A 1 113 ? 4.275 3.455 -10.304 1.00 92.06 113 SER A CA 1
ATOM 860 C C . SER A 1 113 ? 3.802 4.661 -9.494 1.00 92.06 113 SER A C 1
ATOM 862 O O . SER A 1 113 ? 4.466 5.040 -8.536 1.00 92.06 113 SER A O 1
ATOM 864 N N . ALA A 1 114 ? 2.698 5.303 -9.883 1.00 92.75 114 ALA A N 1
ATOM 865 C CA . ALA A 1 114 ? 2.160 6.449 -9.150 1.00 92.75 114 ALA A CA 1
ATOM 866 C C . ALA A 1 114 ? 1.645 6.037 -7.762 1.00 92.75 114 ALA A C 1
ATOM 868 O O . ALA A 1 114 ? 1.994 6.674 -6.771 1.00 92.75 114 ALA A O 1
ATOM 869 N N . TYR A 1 115 ? 0.948 4.903 -7.679 1.00 94.69 115 TYR A N 1
ATOM 870 C CA . TYR A 1 115 ? 0.541 4.295 -6.416 1.00 94.69 115 TYR A CA 1
ATOM 871 C C . TYR A 1 115 ? 1.737 3.950 -5.522 1.00 94.69 115 TYR A C 1
ATOM 873 O O . TYR A 1 115 ? 1.767 4.355 -4.363 1.00 94.69 115 TYR A O 1
ATOM 881 N N . ALA A 1 116 ? 2.769 3.290 -6.063 1.00 93.56 116 ALA A N 1
ATOM 882 C CA . ALA A 1 116 ? 3.992 2.993 -5.317 1.00 93.56 116 ALA A CA 1
ATOM 883 C C . ALA A 1 116 ? 4.609 4.259 -4.703 1.00 93.56 116 ALA A C 1
ATOM 885 O O . ALA A 1 116 ? 4.925 4.276 -3.515 1.00 93.56 116 ALA A O 1
ATOM 886 N N . ARG A 1 117 ? 4.741 5.337 -5.492 1.00 94.31 117 ARG A N 1
ATOM 887 C CA . ARG A 1 117 ? 5.275 6.616 -4.999 1.00 94.31 117 ARG A CA 1
ATOM 888 C C . ARG A 1 117 ? 4.429 7.186 -3.866 1.00 94.31 117 ARG A C 1
ATOM 890 O O . ARG A 1 117 ? 4.987 7.496 -2.821 1.00 94.31 117 ARG A O 1
ATOM 897 N N . MET A 1 118 ? 3.106 7.235 -4.032 1.00 93.94 118 MET A N 1
ATOM 898 C CA . MET A 1 118 ? 2.194 7.744 -3.004 1.00 93.94 118 MET A CA 1
ATOM 899 C C . MET A 1 118 ? 2.332 6.972 -1.684 1.00 93.94 118 MET A C 1
ATOM 901 O O . MET A 1 118 ? 2.417 7.582 -0.619 1.00 93.94 118 MET A O 1
ATOM 905 N N . MET A 1 119 ? 2.421 5.640 -1.736 1.00 93.69 119 MET A N 1
ATOM 906 C CA . MET A 1 119 ? 2.558 4.820 -0.527 1.00 93.69 119 MET A CA 1
ATOM 907 C C . MET A 1 119 ? 3.927 4.995 0.152 1.00 93.69 119 MET A C 1
ATOM 909 O O . MET A 1 119 ? 4.020 5.037 1.382 1.00 93.69 119 MET A O 1
ATOM 913 N N . ILE A 1 120 ? 4.998 5.153 -0.628 1.00 92.69 120 ILE A N 1
ATOM 914 C CA . ILE A 1 120 ? 6.357 5.391 -0.120 1.00 92.69 120 ILE A CA 1
ATOM 915 C C . ILE A 1 120 ? 6.481 6.795 0.482 1.00 92.69 120 ILE A C 1
ATOM 917 O O . ILE A 1 120 ? 7.007 6.960 1.581 1.00 92.69 120 ILE A O 1
ATOM 921 N N . GLU A 1 121 ? 5.979 7.822 -0.195 1.00 91.88 121 GLU A N 1
ATOM 922 C CA . GLU A 1 121 ? 6.076 9.204 0.275 1.00 91.88 121 GLU A CA 1
ATOM 923 C C . GLU A 1 121 ? 5.126 9.467 1.444 1.00 91.88 121 GLU A C 1
ATOM 925 O O . GLU A 1 121 ? 5.547 10.023 2.461 1.00 91.88 121 GLU A O 1
ATOM 930 N N . GLY A 1 122 ? 3.876 9.014 1.343 1.00 90.19 122 GLY A N 1
ATOM 931 C CA . GLY A 1 122 ? 2.853 9.217 2.367 1.00 90.19 122 GLY A CA 1
ATOM 932 C C . GLY A 1 122 ? 3.088 8.371 3.616 1.00 90.19 122 GLY A C 1
ATOM 933 O O . GLY A 1 122 ? 3.043 8.885 4.733 1.00 90.19 122 GLY A O 1
ATOM 934 N N . PHE A 1 123 ? 3.406 7.084 3.444 1.00 89.62 123 PHE A N 1
ATOM 935 C CA . PHE A 1 123 ? 3.479 6.124 4.552 1.00 89.62 123 PHE A CA 1
ATOM 936 C C . PHE A 1 123 ? 4.882 5.573 4.810 1.00 89.62 123 PHE A C 1
ATOM 938 O O . PHE A 1 123 ? 5.060 4.790 5.736 1.00 89.62 123 PHE A O 1
ATOM 945 N N . LYS A 1 124 ? 5.917 5.984 4.068 1.00 90.31 124 LYS A N 1
ATOM 946 C CA . LYS A 1 124 ? 7.289 5.459 4.244 1.00 90.31 124 LYS A CA 1
ATOM 947 C C . LYS A 1 124 ? 7.348 3.934 4.107 1.00 90.31 124 LYS A C 1
ATOM 949 O O . LYS A 1 124 ? 8.119 3.281 4.807 1.00 90.31 124 LYS A O 1
ATOM 954 N N . MET A 1 125 ? 6.489 3.373 3.260 1.00 89.75 125 MET A N 1
ATOM 955 C CA . MET A 1 125 ? 6.471 1.940 2.992 1.00 89.75 125 MET A CA 1
ATOM 956 C C . MET A 1 125 ? 7.688 1.520 2.163 1.00 89.75 125 MET A C 1
ATOM 958 O O . MET A 1 125 ? 8.220 2.312 1.388 1.00 89.75 125 MET A O 1
ATOM 962 N N . ASN A 1 126 ? 8.110 0.266 2.313 1.00 88.38 126 ASN A N 1
ATOM 963 C CA . ASN A 1 126 ? 9.048 -0.395 1.404 1.00 88.38 126 ASN A CA 1
ATOM 964 C C . ASN A 1 126 ? 8.312 -0.847 0.141 1.00 88.38 126 ASN A C 1
ATOM 966 O O . ASN A 1 126 ? 7.108 -1.088 0.200 1.00 88.38 126 ASN A O 1
ATOM 970 N N . LEU A 1 127 ? 9.016 -0.998 -0.981 1.00 88.75 127 LEU A N 1
ATOM 971 C CA . LEU A 1 127 ? 8.417 -1.395 -2.255 1.00 88.75 127 LEU A CA 1
ATOM 972 C C . LEU A 1 127 ? 8.923 -2.764 -2.705 1.00 88.75 127 LEU A C 1
ATOM 974 O O . LEU A 1 127 ? 10.123 -2.983 -2.824 1.00 88.75 127 LEU A O 1
ATOM 978 N N . ILE A 1 128 ? 8.004 -3.647 -3.070 1.00 88.69 128 ILE A N 1
ATOM 979 C CA . ILE A 1 128 ? 8.294 -4.808 -3.909 1.00 88.69 128 ILE A CA 1
ATOM 980 C C . ILE A 1 128 ? 7.465 -4.668 -5.173 1.00 88.69 128 ILE A C 1
ATOM 982 O O . ILE A 1 128 ? 6.285 -4.326 -5.102 1.00 88.69 128 ILE A O 1
ATOM 986 N N . TYR A 1 129 ? 8.057 -4.896 -6.341 1.00 88.12 129 TYR A N 1
ATOM 987 C CA . TYR A 1 129 ? 7.288 -4.822 -7.576 1.00 88.12 129 TYR A CA 1
ATOM 988 C C . TYR A 1 129 ? 7.650 -5.908 -8.585 1.00 88.12 129 TYR A C 1
ATOM 990 O O . TYR A 1 129 ? 8.754 -6.456 -8.586 1.00 88.12 129 TYR A O 1
ATOM 998 N N . TYR A 1 130 ? 6.685 -6.194 -9.455 1.00 83.75 130 TYR A N 1
ATOM 999 C CA . TYR A 1 130 ? 6.810 -7.095 -10.591 1.00 83.75 130 TYR A CA 1
ATOM 1000 C C . TYR A 1 130 ? 6.348 -6.393 -11.874 1.00 83.75 130 TYR A C 1
ATOM 1002 O O . TYR A 1 130 ? 5.271 -5.801 -11.901 1.00 83.75 130 TYR A O 1
ATOM 1010 N N . ASP A 1 131 ? 7.129 -6.459 -12.952 1.00 82.62 131 ASP A N 1
ATOM 1011 C CA . ASP A 1 131 ? 6.718 -6.085 -14.314 1.00 82.62 131 ASP A CA 1
ATOM 1012 C C . ASP A 1 131 ? 7.594 -6.847 -15.325 1.00 82.62 131 ASP A C 1
ATOM 1014 O O . ASP A 1 131 ? 8.666 -7.346 -14.986 1.00 82.62 131 ASP A O 1
ATOM 1018 N N . LEU A 1 132 ? 7.150 -6.918 -16.580 1.00 80.06 132 LEU A N 1
ATOM 1019 C CA . LEU A 1 132 ? 7.905 -7.539 -17.673 1.00 80.06 132 LEU A CA 1
ATOM 1020 C C . LEU A 1 132 ? 9.139 -6.724 -18.063 1.00 80.06 132 LEU A C 1
ATOM 1022 O O . LEU A 1 132 ? 10.116 -7.273 -18.568 1.00 80.06 132 LEU A O 1
ATOM 1026 N N . TYR A 1 133 ? 9.079 -5.411 -17.848 1.00 81.75 133 TYR A N 1
ATOM 1027 C CA . TYR A 1 133 ? 10.170 -4.488 -18.127 1.00 81.75 133 TYR A CA 1
ATOM 1028 C C . TYR A 1 133 ? 10.502 -3.689 -16.875 1.00 81.75 133 TYR A C 1
ATOM 1030 O O . TYR A 1 133 ? 9.608 -3.291 -16.131 1.00 81.75 133 TYR A O 1
ATOM 1038 N N . HIS A 1 134 ? 11.787 -3.399 -16.686 1.00 82.50 134 HIS A N 1
ATOM 1039 C CA . HIS A 1 134 ? 12.250 -2.591 -15.565 1.00 82.50 134 HIS A CA 1
ATOM 1040 C C . HIS A 1 134 ? 11.569 -1.223 -15.532 1.00 82.50 134 HIS A C 1
ATOM 1042 O O . HIS A 1 134 ? 11.607 -0.454 -16.499 1.00 82.50 134 HIS A O 1
ATOM 1048 N N . ALA A 1 135 ? 11.005 -0.881 -14.378 1.00 86.44 135 ALA A N 1
ATOM 1049 C CA . ALA A 1 135 ? 10.442 0.432 -14.120 1.00 86.44 135 ALA A CA 1
ATOM 1050 C C . ALA A 1 135 ? 11.556 1.407 -13.700 1.00 86.44 135 ALA A C 1
ATOM 1052 O O . ALA A 1 135 ? 11.526 1.970 -12.609 1.00 86.44 135 ALA A O 1
ATOM 1053 N N . THR A 1 136 ? 12.545 1.644 -14.571 1.00 90.62 136 THR A N 1
ATOM 1054 C CA . THR A 1 136 ? 13.780 2.390 -14.245 1.00 90.62 136 THR A CA 1
ATOM 1055 C C . THR A 1 136 ? 13.523 3.760 -13.611 1.00 90.62 136 THR A C 1
ATOM 1057 O O . THR A 1 136 ? 14.275 4.211 -12.749 1.00 90.62 136 THR A O 1
ATOM 1060 N N . ARG A 1 137 ? 12.449 4.451 -14.016 1.00 89.75 137 ARG A N 1
ATOM 1061 C CA . ARG A 1 137 ? 12.071 5.743 -13.423 1.00 89.75 137 ARG A CA 1
ATOM 1062 C C . ARG A 1 137 ? 11.584 5.599 -11.977 1.00 89.75 137 ARG A C 1
ATOM 1064 O O . ARG A 1 137 ? 11.902 6.456 -11.160 1.00 89.75 137 ARG A O 1
ATOM 1071 N N . LEU A 1 138 ? 10.825 4.545 -11.676 1.00 89.50 138 LEU A N 1
ATOM 1072 C CA . LEU A 1 138 ? 10.370 4.235 -10.321 1.00 89.50 138 LEU A CA 1
ATOM 1073 C C . LEU A 1 138 ? 11.551 3.804 -9.446 1.00 89.50 138 LEU A C 1
ATOM 1075 O O . LEU A 1 138 ? 11.718 4.342 -8.361 1.00 89.50 138 LEU A O 1
ATOM 1079 N N . GLU A 1 139 ? 12.409 2.914 -9.945 1.00 90.50 139 GLU A N 1
ATOM 1080 C CA . GLU A 1 139 ? 13.611 2.455 -9.236 1.00 90.50 139 GLU A CA 1
ATOM 1081 C C . GLU A 1 139 ? 14.512 3.631 -8.828 1.00 90.50 139 GLU A C 1
ATOM 1083 O O . GLU A 1 139 ? 14.831 3.791 -7.650 1.00 90.50 139 GLU A O 1
ATOM 1088 N N . LYS A 1 140 ? 14.854 4.513 -9.782 1.00 90.75 140 LYS A N 1
ATOM 1089 C CA . LYS A 1 140 ? 15.655 5.722 -9.519 1.00 90.75 140 LYS A CA 1
ATOM 1090 C C . LYS A 1 140 ? 15.003 6.636 -8.488 1.00 90.75 140 LYS A C 1
ATOM 1092 O O . LYS A 1 140 ? 15.698 7.180 -7.635 1.00 90.75 140 LYS A O 1
ATOM 1097 N N . PHE A 1 141 ? 13.684 6.807 -8.575 1.00 91.12 141 PHE A N 1
ATOM 1098 C CA . PHE A 1 141 ? 12.938 7.610 -7.615 1.00 91.12 141 PHE A CA 1
ATOM 1099 C C . PHE A 1 141 ? 13.069 7.041 -6.199 1.00 91.12 141 PHE A C 1
ATOM 1101 O O . PHE A 1 141 ? 13.428 7.779 -5.289 1.00 91.12 141 PHE A O 1
ATOM 1108 N N . VAL A 1 142 ? 12.823 5.742 -6.004 1.00 88.12 142 VAL A N 1
ATOM 1109 C CA . VAL A 1 142 ? 12.829 5.155 -4.657 1.00 88.12 142 VAL A CA 1
ATOM 1110 C C . VAL A 1 142 ? 14.239 5.137 -4.061 1.00 88.12 142 VAL A C 1
ATOM 1112 O O . VAL A 1 142 ? 14.392 5.424 -2.875 1.00 88.12 142 VAL A O 1
ATOM 1115 N N . ILE A 1 143 ? 15.275 4.894 -4.873 1.00 86.75 143 ILE A N 1
ATOM 1116 C CA . ILE A 1 143 ? 16.676 5.007 -4.435 1.00 86.75 143 ILE A CA 1
ATOM 1117 C C . ILE A 1 143 ? 16.976 6.439 -3.977 1.00 86.75 143 ILE A C 1
ATOM 1119 O O . ILE A 1 143 ? 17.398 6.637 -2.838 1.00 86.75 143 ILE A O 1
ATOM 1123 N N . GLY A 1 144 ? 16.691 7.436 -4.822 1.00 86.62 144 GLY A N 1
ATOM 1124 C CA . GLY A 1 144 ? 16.938 8.842 -4.490 1.00 86.62 144 GLY A CA 1
ATOM 1125 C C . GLY A 1 144 ? 16.137 9.311 -3.274 1.00 86.62 144 GLY A C 1
ATOM 1126 O O . GLY A 1 144 ? 16.650 10.042 -2.430 1.00 86.62 144 GLY A O 1
ATOM 1127 N N . TYR A 1 145 ? 14.899 8.837 -3.125 1.00 86.38 145 TYR A N 1
ATOM 1128 C CA . TYR A 1 145 ? 14.073 9.122 -1.956 1.00 86.38 145 TYR A CA 1
ATOM 1129 C C . TYR A 1 145 ? 14.644 8.490 -0.680 1.00 86.38 145 TYR A C 1
ATOM 1131 O O . TYR A 1 145 ? 14.705 9.133 0.368 1.00 86.38 145 TYR A O 1
ATOM 1139 N N . GLY A 1 146 ? 15.120 7.246 -0.762 1.00 83.50 146 GLY A N 1
ATOM 1140 C CA . GLY A 1 146 ? 15.785 6.566 0.346 1.00 83.50 146 GLY A CA 1
ATOM 1141 C C . GLY A 1 146 ? 17.070 7.273 0.788 1.00 83.50 146 GLY A C 1
ATOM 1142 O O . GLY A 1 146 ? 17.320 7.400 1.987 1.00 83.50 146 GLY A O 1
ATOM 1143 N N . GLU A 1 147 ? 17.867 7.773 -0.157 1.00 83.94 147 GLU A N 1
ATOM 1144 C CA . GLU A 1 147 ? 19.050 8.597 0.125 1.00 83.94 147 GLU A CA 1
ATOM 1145 C C . GLU A 1 147 ? 18.674 9.936 0.766 1.00 83.94 147 GLU A C 1
ATOM 1147 O O . GLU A 1 147 ? 19.259 10.314 1.782 1.00 83.94 147 GLU A O 1
ATOM 1152 N N . PHE A 1 148 ? 17.648 10.613 0.243 1.00 83.88 148 PHE A N 1
ATOM 1153 C CA . PHE A 1 148 ? 17.120 11.849 0.818 1.00 83.88 148 PHE A CA 1
ATOM 1154 C C . PHE A 1 148 ? 16.695 11.659 2.280 1.00 83.88 148 PHE A C 1
ATOM 1156 O O . PHE A 1 148 ? 17.072 12.459 3.135 1.00 83.88 148 PHE A O 1
ATOM 1163 N N . LEU A 1 149 ? 15.970 10.580 2.597 1.00 80.81 149 LEU A N 1
ATOM 1164 C CA . LEU A 1 149 ? 15.553 10.279 3.971 1.00 80.81 149 LEU A CA 1
ATOM 1165 C C . LEU A 1 149 ? 16.740 10.024 4.911 1.00 80.81 149 LEU A C 1
ATOM 1167 O O . LEU A 1 149 ? 16.673 10.401 6.081 1.00 80.81 149 LEU A O 1
ATOM 1171 N N . LYS A 1 150 ? 17.824 9.405 4.424 1.00 75.50 150 LYS A N 1
ATOM 1172 C CA . LYS A 1 150 ? 19.047 9.185 5.215 1.00 75.50 150 LYS A CA 1
ATOM 1173 C C . LYS A 1 150 ? 19.764 10.503 5.502 1.00 75.50 150 LYS A C 1
ATOM 1175 O O . LYS A 1 150 ? 20.088 10.774 6.655 1.00 75.50 150 LYS A O 1
ATOM 1180 N N . SER A 1 151 ? 19.968 11.325 4.475 1.00 75.19 151 SER A N 1
ATOM 1181 C CA . SER A 1 151 ? 20.702 12.593 4.580 1.00 75.19 151 SER A CA 1
ATOM 1182 C C . SER A 1 151 ? 19.929 13.667 5.352 1.00 75.19 151 SER A C 1
ATOM 1184 O O . SER A 1 151 ? 20.530 14.454 6.075 1.00 75.19 151 SER A O 1
ATOM 1186 N N . ASN A 1 152 ? 18.596 13.668 5.259 1.00 66.31 152 ASN A N 1
ATOM 1187 C CA . ASN A 1 152 ? 17.720 14.658 5.894 1.00 66.31 152 ASN A CA 1
ATOM 1188 C C . ASN A 1 152 ? 16.926 14.100 7.083 1.00 66.31 152 ASN A C 1
ATOM 1190 O O . ASN A 1 152 ? 15.903 14.673 7.465 1.00 66.31 152 ASN A O 1
ATOM 1194 N N . CYS A 1 153 ? 17.395 13.018 7.717 1.00 54.94 153 CYS A N 1
ATOM 1195 C CA . CYS A 1 153 ? 16.716 12.399 8.863 1.00 54.94 153 CYS A CA 1
ATOM 1196 C C . CYS A 1 153 ? 16.470 13.390 10.026 1.00 54.94 153 CYS A C 1
ATOM 1198 O O . CYS A 1 153 ? 15.560 13.177 10.827 1.00 54.94 153 CYS A O 1
ATOM 1200 N N . PHE A 1 154 ? 17.237 14.487 10.093 1.00 40.22 154 PHE A N 1
ATOM 1201 C CA . PHE A 1 154 ? 17.066 15.572 11.065 1.00 40.22 154 PHE A CA 1
ATOM 1202 C C . PHE A 1 154 ? 15.918 16.542 10.714 1.00 40.22 154 PHE A C 1
ATOM 1204 O O . PHE A 1 154 ? 15.213 17.002 11.606 1.00 40.22 154 PHE A O 1
ATOM 1211 N N . LEU A 1 155 ? 15.681 16.817 9.424 1.00 41.75 155 LEU A N 1
ATOM 1212 C CA . LEU A 1 155 ? 14.603 17.702 8.957 1.00 41.75 155 LEU A CA 1
ATOM 1213 C C . LEU A 1 155 ? 13.242 16.994 8.933 1.00 41.75 155 LEU A C 1
ATOM 1215 O O . LEU A 1 155 ? 12.235 17.594 9.285 1.00 41.75 155 LEU A O 1
ATOM 1219 N N . VAL A 1 156 ? 13.201 15.700 8.597 1.00 43.38 156 VAL A N 1
ATOM 1220 C CA . VAL A 1 156 ? 11.939 14.933 8.534 1.00 43.38 156 VAL A CA 1
ATOM 1221 C C . VAL A 1 156 ? 11.324 14.714 9.925 1.00 43.38 156 VAL A C 1
ATOM 1223 O O . VAL A 1 156 ? 10.109 14.583 10.044 1.00 43.38 156 VAL A O 1
ATOM 1226 N N . TYR A 1 157 ? 12.128 14.724 10.995 1.00 34.09 157 TYR A N 1
ATOM 1227 C CA . TYR A 1 157 ? 11.611 14.684 12.372 1.00 34.09 157 TYR A CA 1
ATOM 1228 C C . TYR A 1 157 ? 10.927 15.993 12.797 1.00 34.09 157 TYR A C 1
ATOM 1230 O O . TYR A 1 157 ? 10.125 15.988 13.727 1.00 34.09 157 TYR A O 1
ATOM 1238 N N . LEU A 1 158 ? 11.229 17.104 12.119 1.00 35.53 158 LEU A N 1
ATOM 1239 C CA . LEU A 1 158 ? 10.641 18.413 12.396 1.00 35.53 158 LEU A CA 1
ATOM 1240 C C . LEU A 1 158 ? 9.323 18.646 11.639 1.00 35.53 158 LEU A C 1
ATOM 1242 O O . LEU A 1 158 ? 8.625 19.608 11.954 1.00 35.53 158 LEU A O 1
ATOM 1246 N N . ASP A 1 159 ? 8.942 17.762 10.708 1.00 38.00 159 ASP A N 1
ATOM 1247 C CA . ASP A 1 159 ? 7.845 18.018 9.763 1.00 38.00 159 ASP A CA 1
ATOM 1248 C C . ASP A 1 159 ? 6.550 17.226 10.022 1.00 38.00 159 ASP A C 1
ATOM 1250 O O . ASP A 1 159 ? 5.809 16.830 9.126 1.00 38.00 159 ASP A O 1
ATOM 1254 N N . SER A 1 160 ? 6.218 17.037 11.295 1.00 40.16 160 SER A N 1
ATOM 1255 C CA . SER A 1 160 ? 4.824 16.841 11.695 1.00 40.16 160 SER A CA 1
ATOM 1256 C C . SER A 1 160 ? 4.584 17.584 13.011 1.00 40.16 160 SER A C 1
ATOM 1258 O O . SER A 1 160 ? 4.892 17.061 14.077 1.00 40.16 160 SER A O 1
ATOM 1260 N N . HIS A 1 161 ? 4.063 18.816 12.935 1.00 43.81 161 HIS A N 1
ATOM 1261 C CA . HIS A 1 161 ? 3.574 19.646 14.060 1.00 43.81 161 HIS A CA 1
ATOM 1262 C C . HIS A 1 161 ? 4.577 20.363 15.006 1.00 43.81 161 HIS A C 1
ATOM 1264 O O . HIS A 1 161 ? 4.156 20.875 16.046 1.00 43.81 161 HIS A O 1
ATOM 1270 N N . ALA A 1 162 ? 5.869 20.505 14.689 1.00 41.19 162 ALA A N 1
ATOM 1271 C CA . ALA A 1 162 ? 6.852 20.906 15.714 1.00 41.19 162 ALA A CA 1
ATOM 1272 C C . ALA A 1 162 ? 7.079 22.417 15.990 1.00 41.19 162 ALA A C 1
ATOM 1274 O O . ALA A 1 162 ? 7.779 22.721 16.951 1.00 41.19 162 ALA A O 1
ATOM 1275 N N . LEU A 1 163 ? 6.499 23.385 15.261 1.00 39.28 163 LEU A N 1
ATOM 1276 C CA . LEU A 1 163 ? 6.803 24.820 15.501 1.00 39.28 163 LEU A CA 1
ATOM 1277 C C . LEU A 1 163 ? 5.711 25.653 16.198 1.00 39.28 163 LEU A C 1
ATOM 1279 O O . LEU A 1 163 ? 5.981 26.794 16.560 1.00 39.28 163 LEU A O 1
ATOM 1283 N N . HIS A 1 164 ? 4.519 25.103 16.470 1.00 39.94 164 HIS A N 1
ATOM 1284 C CA . HIS A 1 164 ? 3.466 25.856 17.186 1.00 39.94 164 HIS A CA 1
ATOM 1285 C C . HIS A 1 164 ? 2.962 25.213 18.492 1.00 39.94 164 HIS A C 1
ATOM 1287 O O . HIS A 1 164 ? 2.387 25.906 19.325 1.00 39.94 164 HIS A O 1
ATOM 1293 N N . TYR A 1 165 ? 3.217 23.919 18.729 1.00 37.41 165 TYR A N 1
ATOM 1294 C CA . TYR A 1 165 ? 2.741 23.212 19.934 1.00 37.41 165 TYR A CA 1
ATOM 1295 C C . TYR A 1 165 ? 3.823 22.920 20.987 1.00 37.41 165 TYR A C 1
ATOM 1297 O O . TYR A 1 165 ? 3.488 22.665 22.146 1.00 37.41 165 TYR A O 1
ATOM 1305 N N . ALA A 1 166 ? 5.111 23.006 20.632 1.00 35.41 166 ALA A N 1
ATOM 1306 C CA . ALA A 1 166 ? 6.214 22.648 21.530 1.00 35.41 166 ALA A CA 1
ATOM 1307 C C . ALA A 1 166 ? 6.335 23.558 22.771 1.00 35.41 166 ALA A C 1
ATOM 1309 O O . ALA A 1 166 ? 6.880 23.128 23.780 1.00 35.41 166 ALA A O 1
ATOM 1310 N N . SER A 1 167 ? 5.773 24.772 22.754 1.00 34.44 167 SER A N 1
ATOM 1311 C CA . SER A 1 167 ? 5.749 25.654 23.931 1.00 34.44 167 SER A CA 1
ATOM 1312 C C . SER A 1 167 ? 4.530 25.465 24.845 1.00 34.44 167 SER A C 1
ATOM 1314 O O . SER A 1 167 ? 4.536 25.981 25.958 1.00 34.44 167 SER A O 1
ATOM 1316 N N . LYS A 1 168 ? 3.487 24.728 24.424 1.00 34.22 168 LYS A N 1
ATOM 1317 C CA . LYS A 1 168 ? 2.229 24.581 25.192 1.00 34.22 168 LYS A CA 1
ATOM 1318 C C . LYS A 1 168 ? 2.002 23.200 25.816 1.00 34.22 168 LYS A C 1
ATOM 1320 O O . LYS A 1 168 ? 1.212 23.097 26.747 1.00 34.22 168 LYS A O 1
ATOM 1325 N N . LEU A 1 169 ? 2.694 22.153 25.364 1.00 34.25 169 LEU A N 1
ATOM 1326 C CA . LEU A 1 169 ? 2.500 20.780 25.866 1.00 34.25 169 LEU A CA 1
ATOM 1327 C C . LEU A 1 169 ? 3.422 20.372 27.027 1.00 34.25 169 LEU A C 1
ATOM 1329 O O . LEU A 1 169 ? 3.198 19.332 27.637 1.00 34.25 169 LEU A O 1
ATOM 1333 N N . GLN A 1 170 ? 4.385 21.211 27.417 1.00 34.41 170 GLN A N 1
ATOM 1334 C CA . GLN A 1 170 ? 5.214 20.973 28.609 1.00 34.41 170 GLN A CA 1
ATOM 1335 C C . GLN A 1 170 ? 4.463 21.231 29.936 1.00 34.41 170 GLN A C 1
ATOM 1337 O O . GLN A 1 170 ? 5.016 21.007 31.007 1.00 34.41 170 GLN A O 1
ATOM 1342 N N . ALA A 1 171 ? 3.199 21.669 29.871 1.00 34.69 171 ALA A N 1
ATOM 1343 C CA . ALA A 1 171 ? 2.356 21.970 31.030 1.00 34.69 171 ALA A CA 1
ATOM 1344 C C . ALA A 1 171 ? 1.273 20.909 31.337 1.00 34.69 171 ALA A C 1
ATOM 1346 O O . ALA A 1 171 ? 0.529 21.084 32.294 1.0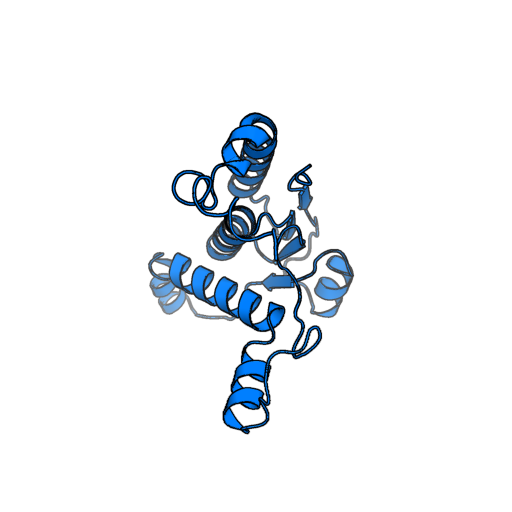0 34.69 171 ALA A O 1
ATOM 1347 N N . LEU A 1 172 ? 1.153 19.829 30.551 1.00 33.69 172 LEU A N 1
ATOM 1348 C CA . LEU A 1 172 ? 0.029 18.874 30.655 1.00 33.69 172 LEU A CA 1
ATOM 1349 C C . LEU A 1 172 ? 0.429 17.413 30.939 1.00 33.69 172 LEU A C 1
ATOM 1351 O O . LEU A 1 172 ? -0.435 16.547 30.939 1.00 33.69 172 LEU A O 1
ATOM 1355 N N . VAL A 1 173 ? 1.705 17.135 31.235 1.00 35.53 173 VAL A N 1
ATOM 1356 C CA . VAL A 1 173 ? 2.181 15.805 31.695 1.00 35.53 173 VAL A CA 1
ATOM 1357 C C . VAL A 1 173 ? 2.710 15.879 33.136 1.00 35.53 173 VAL A C 1
ATOM 1359 O O . VAL A 1 173 ? 3.672 15.220 33.512 1.00 35.53 173 VAL A O 1
ATOM 1362 N N . SER A 1 174 ? 2.061 16.710 33.950 1.00 40.12 174 SER A N 1
ATOM 1363 C CA . SER A 1 174 ? 2.225 16.737 35.405 1.00 40.12 174 SER A CA 1
ATOM 1364 C C . SER A 1 174 ? 0.857 16.813 36.078 1.00 40.12 174 SER A C 1
ATOM 1366 O O . SER A 1 174 ? 0.623 17.756 36.819 1.00 40.12 174 SER A O 1
ATOM 1368 N N . TYR A 1 175 ? -0.040 15.867 35.784 1.00 38.44 175 TYR A N 1
ATOM 1369 C CA . TYR A 1 175 ? -1.154 15.442 36.643 1.00 38.44 175 TYR A CA 1
ATOM 1370 C C . TYR A 1 175 ? -1.544 14.009 36.285 1.00 38.44 175 TYR A C 1
ATOM 1372 O O . TYR A 1 175 ? -1.640 13.725 35.070 1.00 38.44 175 TYR A O 1
#

pLDDT: mean 75.65, std 18.67, range [33.69, 96.94]

Secondary structure (DSSP, 8-state):
-PPPPPEEEE----SS--HHHHHHHHTTS-SEEEE------HHHHHHHHTTSTTHHHHHHHHHHHHHHHHTTHHHHHHHHHTT---S--TTTT-----TT-EEEEES-SHHHHHHHHHHHHHH--EEEEE-SS--HHHHHHHHHHHHHHHHTHHHHTTTTTTTTSTTTGGGSS--

Sequence (175 aa):
MAKPVSIEICTQKQTILFVEDIAALIGDKCDRVIGQLNEDWGEVLFSALSKGVLTETTVELAASLSLAAARRIVEVDEFMRAGLYDGWLPHLLEGNLLKGQTVGVIRARRIGSAYARMMIEGFKMNLIYYDLYHATRLEKFVIGYGEFLKSNCFLVYLDSHALHYASKLQALVSY

InterPro domains:
  IPR006140 D-isomer specific 2-hydroxyacid dehydrogenase, NAD-binding domain [PF02826] (64-136)
  IPR036291 NAD(P)-binding domain superfamily [SSF51735] (55-145)
  IPR050223 D-isomer specific 2-hydroxyacid dehydrogenase [PTHR10996] (51-132)

Foldseek 3Di:
DADFAAEAEQDDQDPDDDPVRVCVSCPVVFPEEDEDDDDCPDDPRCVVVVPPPCQVVVLVVVVVVVVCQQQVVVVVVVCVVVVVDPDDDPPVSDGHQLAQGEYEYEACPRNSLVNVVCSCVVRVHHYYYYDNDDPVVSVVVSVVVSVCCVVVVVVVVCPDPNPPCPVPPVPPPPD

Radius of gyration: 20.04 Å; chains: 1; bounding box: 46×45×65 Å

Organism: NCBI:txid39325